Protein AF-A0A081A7L1-F1 (afdb_monomer)

pLDDT: mean 72.32, std 16.18, range [40.97, 91.94]

InterPro domains:
  IPR012337 Ribonuclease H-like superfamily [SSF53098] (19-122)

Foldseek 3Di:
DDDVVVVVCVVVVNQCQPRPQEAEEAPDPVVVVVCVVSVHHYDHHPQQVVQVVLCVVCVVVVVVLVVLVVVLVVLVVPPPDSVVVCVVLVHDRQDDDDPRHVVSSVSSVVVCVSCVVVCVVDDPVVVVVVPPPPDDDDDD

Sequence (140 aa):
MPTPLLTCLITYGIDAVTQLCFYVWDHASVNVAIARKTSVPMIGCASHQMNLVMQALMNDYTDLLEKVQRLMSKLNTIKNRHRHRLREADTLMPTFGIATRWSNTFAMIDLYCRIYKKLDRVDDDLIDYENTTLYHPPPP

Mean predicted aligned error: 13.74 Å

Structure (mmCIF, N/CA/C/O backbone):
data_AF-A0A081A7L1-F1
#
_entry.id   AF-A0A081A7L1-F1
#
loop_
_atom_site.group_PDB
_atom_site.id
_atom_site.type_symbol
_atom_site.label_atom_id
_atom_site.label_alt_id
_atom_site.label_comp_id
_atom_site.label_asym_id
_atom_site.label_entity_id
_atom_site.label_seq_id
_atom_site.pdbx_PDB_ins_code
_atom_site.Cartn_x
_atom_site.Cartn_y
_atom_site.Cartn_z
_atom_site.occupancy
_atom_site.B_iso_or_equiv
_atom_site.auth_seq_id
_atom_site.auth_comp_id
_atom_site.auth_asym_id
_atom_site.auth_atom_id
_atom_site.pdbx_PDB_model_num
ATOM 1 N N . MET A 1 1 ? 4.021 2.426 29.697 1.00 47.69 1 MET A N 1
ATOM 2 C CA . MET A 1 1 ? 3.748 3.720 29.035 1.00 47.69 1 MET A CA 1
ATOM 3 C C . MET A 1 1 ? 2.464 3.589 28.223 1.00 47.69 1 MET A C 1
ATOM 5 O O . MET A 1 1 ? 2.365 2.607 27.488 1.00 47.69 1 MET A O 1
ATOM 9 N N . PRO A 1 2 ? 1.474 4.488 28.366 1.00 58.03 2 PRO A N 1
ATOM 10 C CA . PRO A 1 2 ? 0.316 4.501 27.478 1.00 58.03 2 PRO A CA 1
ATOM 11 C C . PRO A 1 2 ? 0.773 4.804 26.047 1.00 58.03 2 PRO A C 1
ATOM 13 O O . PRO A 1 2 ? 1.642 5.647 25.831 1.00 58.03 2 PRO A O 1
ATOM 16 N N . THR A 1 3 ? 0.223 4.092 25.067 1.00 73.69 3 THR A N 1
ATOM 17 C CA . THR A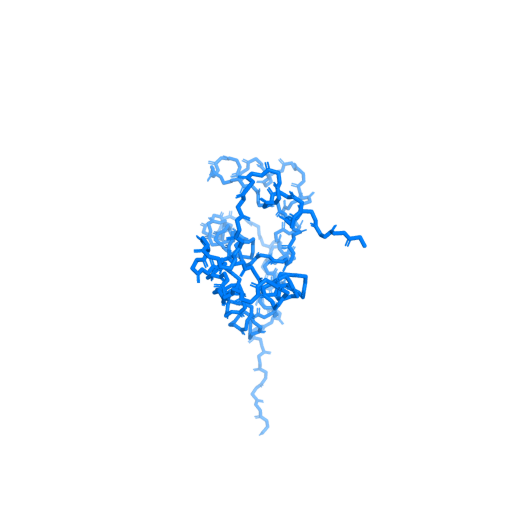 1 3 ? 0.435 4.408 23.649 1.00 73.69 3 THR A CA 1
ATOM 18 C C . THR A 1 3 ? -0.195 5.772 23.331 1.00 73.69 3 THR A C 1
ATOM 20 O O . THR A 1 3 ? -1.277 6.037 23.858 1.00 73.69 3 THR A O 1
ATOM 23 N N . PRO A 1 4 ? 0.400 6.607 22.453 1.00 80.69 4 PRO A N 1
ATOM 24 C CA . PRO A 1 4 ? -0.056 7.982 22.191 1.00 80.69 4 PRO A CA 1
ATOM 25 C C . PRO A 1 4 ? -1.557 8.109 21.906 1.00 80.69 4 PRO A C 1
ATOM 27 O O . PRO A 1 4 ? -2.211 9.034 22.370 1.00 80.69 4 PRO A O 1
ATOM 30 N N . LEU A 1 5 ? -2.126 7.128 21.205 1.00 79.88 5 LEU A N 1
ATOM 31 C CA . LEU A 1 5 ? -3.541 7.113 20.857 1.00 79.88 5 LEU A CA 1
ATOM 32 C C . LEU A 1 5 ? -4.473 6.880 22.057 1.00 79.88 5 LEU A C 1
ATOM 34 O O . LEU A 1 5 ? -5.549 7.465 22.111 1.00 79.88 5 LEU A O 1
ATOM 38 N N . LEU A 1 6 ? -4.065 6.069 23.038 1.00 81.44 6 LEU A N 1
ATOM 39 C CA . LEU A 1 6 ? -4.864 5.863 24.249 1.00 81.44 6 LEU A CA 1
ATOM 40 C C . LEU A 1 6 ? -4.912 7.156 25.071 1.00 81.44 6 LEU A C 1
ATOM 42 O O . LEU A 1 6 ? -5.958 7.507 25.604 1.00 81.44 6 LEU A O 1
ATOM 46 N N . THR A 1 7 ? -3.804 7.904 25.088 1.00 83.81 7 THR A N 1
ATOM 47 C CA . THR A 1 7 ? -3.762 9.254 25.655 1.00 83.81 7 THR A CA 1
ATOM 48 C C . THR A 1 7 ? -4.729 10.182 24.928 1.00 83.81 7 THR A C 1
ATOM 50 O O . THR A 1 7 ? -5.497 10.857 25.597 1.00 83.81 7 THR A O 1
ATOM 53 N N . CYS A 1 8 ? -4.767 10.177 23.590 1.00 85.19 8 CYS A N 1
ATOM 54 C CA . CYS A 1 8 ? -5.727 10.986 22.831 1.00 85.19 8 CYS A CA 1
ATOM 55 C C . CYS A 1 8 ? -7.183 10.643 23.172 1.00 85.19 8 CYS A C 1
ATOM 57 O O . CYS A 1 8 ? -7.967 11.553 23.419 1.00 85.19 8 CYS A O 1
ATOM 59 N N . LEU A 1 9 ? -7.546 9.357 23.225 1.00 86.31 9 LEU A N 1
ATOM 60 C CA . LEU A 1 9 ? -8.904 8.941 23.597 1.00 86.31 9 LEU A CA 1
ATOM 61 C C . LEU A 1 9 ? -9.280 9.474 24.986 1.00 86.31 9 LEU A C 1
ATOM 63 O O . LEU A 1 9 ? -10.338 10.072 25.141 1.00 86.31 9 LEU A O 1
ATOM 67 N N . ILE A 1 10 ? -8.367 9.370 25.955 1.00 85.31 10 ILE A N 1
ATOM 68 C CA . ILE A 1 10 ? -8.551 9.930 27.301 1.00 85.31 10 ILE A CA 1
ATOM 69 C C . ILE A 1 10 ? -8.681 11.461 27.254 1.00 85.31 10 ILE A C 1
ATOM 71 O O . ILE A 1 10 ? -9.577 12.012 27.886 1.00 85.31 10 ILE A O 1
ATOM 75 N N . THR A 1 11 ? -7.827 12.157 26.495 1.00 90.38 11 THR A N 1
ATOM 76 C CA . THR A 1 11 ? -7.854 13.626 26.359 1.00 90.38 11 THR A CA 1
ATOM 77 C C . THR A 1 11 ? -9.187 14.128 25.818 1.00 90.38 11 THR A C 1
ATOM 79 O O . THR A 1 11 ? -9.683 15.151 26.282 1.00 90.38 11 THR A O 1
ATOM 82 N N . TYR A 1 12 ? -9.776 13.412 24.863 1.00 89.38 12 TYR A N 1
ATOM 83 C CA . TYR A 1 12 ? -11.072 13.764 24.285 1.00 89.38 12 TYR A CA 1
ATOM 84 C C . TYR A 1 12 ? -12.265 13.161 25.043 1.00 89.38 12 TYR A C 1
ATOM 86 O O . TYR A 1 12 ? -13.400 13.341 24.610 1.00 89.38 12 TYR A O 1
ATOM 94 N N . GLY A 1 13 ? -12.035 12.462 26.162 1.00 87.69 13 GLY A N 1
ATOM 95 C CA . GLY A 1 13 ? -13.092 11.813 26.942 1.00 87.69 13 GLY A CA 1
ATOM 96 C C . GLY A 1 13 ? -13.820 10.705 26.177 1.00 87.69 13 GLY A C 1
ATOM 97 O O . GLY A 1 13 ? -14.985 10.436 26.460 1.00 87.69 13 GLY A O 1
ATOM 98 N N . ILE A 1 14 ? -13.152 10.099 25.191 1.00 86.50 14 ILE A N 1
ATOM 99 C CA . ILE A 1 14 ? -13.718 9.044 24.357 1.00 86.50 14 ILE A CA 1
ATOM 100 C C . ILE A 1 14 ? -13.516 7.698 25.052 1.00 86.50 14 ILE A C 1
ATOM 102 O O . ILE A 1 14 ? -12.388 7.208 25.156 1.00 86.50 14 ILE A O 1
ATOM 106 N N . ASP A 1 15 ? -14.610 7.075 25.482 1.00 86.12 15 ASP A N 1
ATOM 107 C CA . ASP A 1 15 ? -14.587 5.701 25.972 1.00 86.12 15 ASP A CA 1
ATOM 108 C C . ASP A 1 15 ? -14.605 4.732 24.785 1.00 86.12 15 ASP A C 1
ATOM 110 O O . ASP A 1 15 ? -15.604 4.576 24.083 1.00 86.12 15 ASP A O 1
ATOM 114 N N . ALA A 1 16 ? -13.464 4.087 24.541 1.00 81.38 16 ALA A N 1
ATOM 115 C CA . ALA A 1 16 ? -13.276 3.245 23.364 1.00 81.38 16 ALA A CA 1
ATOM 116 C C . ALA A 1 16 ? -14.300 2.102 23.274 1.00 81.38 16 ALA A C 1
ATOM 118 O O . ALA A 1 16 ? -14.735 1.773 22.177 1.00 81.38 16 ALA A O 1
ATOM 119 N N . VAL A 1 17 ? -14.687 1.514 24.409 1.00 80.69 17 VAL A N 1
ATOM 120 C CA . VAL A 1 17 ? -15.551 0.324 24.461 1.00 80.69 17 VAL A CA 1
ATOM 121 C C . VAL A 1 17 ? -16.997 0.672 24.115 1.00 80.69 17 VAL A C 1
ATOM 123 O O . VAL A 1 17 ? -17.670 -0.091 23.426 1.00 80.69 17 VAL A O 1
ATOM 126 N N . THR A 1 18 ? -17.485 1.813 24.596 1.00 85.88 18 THR A N 1
ATOM 127 C CA . THR A 1 18 ? -18.891 2.211 24.444 1.00 85.88 18 THR A CA 1
ATOM 128 C C . THR A 1 18 ? -19.138 3.110 23.240 1.00 85.88 18 THR A C 1
ATOM 130 O O . THR A 1 18 ? -20.246 3.112 22.707 1.00 85.88 18 THR A O 1
ATOM 133 N N . GLN A 1 19 ? -18.133 3.869 22.795 1.00 89.25 19 GLN A N 1
ATOM 134 C CA . GLN A 1 19 ? -18.311 4.891 21.758 1.00 89.25 19 GLN A CA 1
ATOM 135 C C . GLN A 1 19 ? -17.693 4.521 20.411 1.00 89.25 19 GLN A C 1
ATOM 137 O O . GLN A 1 19 ? -17.999 5.169 19.409 1.00 89.25 19 GLN A O 1
ATOM 142 N N . LEU A 1 20 ? -16.838 3.495 20.353 1.00 90.06 20 LEU A N 1
ATOM 143 C CA . LEU A 1 20 ? -16.170 3.105 19.117 1.00 90.06 20 LEU A CA 1
ATOM 144 C C . LEU A 1 20 ? -16.708 1.782 18.573 1.00 90.06 20 LEU A C 1
ATOM 146 O O . LEU A 1 20 ? -16.649 0.748 19.226 1.00 90.06 20 LEU A O 1
ATOM 150 N N . CYS A 1 21 ? -17.189 1.809 17.329 1.00 91.44 21 CYS A N 1
ATOM 151 C CA . CYS A 1 21 ? -17.670 0.604 16.653 1.00 91.44 21 CYS A CA 1
ATOM 152 C C . CYS A 1 21 ? -16.518 -0.259 16.124 1.00 91.44 21 CYS A C 1
ATOM 154 O O . CYS A 1 21 ? -16.576 -1.478 16.228 1.00 91.44 21 CYS A O 1
ATOM 156 N N . PHE A 1 22 ? -15.495 0.361 15.524 1.00 91.75 22 PHE A N 1
ATOM 157 C CA . PHE A 1 22 ? -14.305 -0.310 14.994 1.00 91.75 22 PHE A CA 1
ATOM 158 C C . PHE A 1 22 ? -13.174 0.692 14.706 1.00 91.75 22 PHE A C 1
ATOM 160 O O . PHE A 1 22 ? -13.417 1.886 14.522 1.00 91.75 22 PHE A O 1
ATOM 167 N N . TYR A 1 23 ? -11.939 0.199 14.599 1.00 90.56 23 TYR A N 1
ATOM 168 C CA . TYR A 1 23 ? -10.791 0.946 14.071 1.00 90.56 23 TYR A CA 1
ATOM 169 C C . TYR A 1 23 ? -10.555 0.645 12.589 1.00 90.56 23 TYR A C 1
ATOM 171 O O . TYR A 1 23 ? -10.742 -0.490 12.159 1.00 90.56 23 TYR A O 1
ATOM 179 N N . VAL A 1 24 ? -10.069 1.622 11.817 1.00 90.81 24 VAL A N 1
ATOM 180 C CA . VAL A 1 24 ? -9.605 1.419 10.43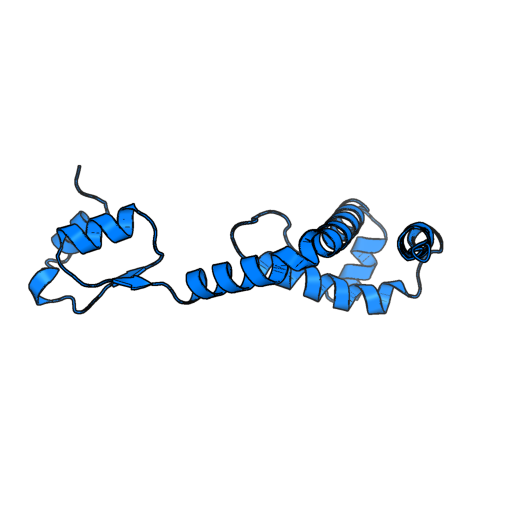1 1.00 90.81 24 VAL A CA 1
ATOM 181 C C . VAL A 1 24 ? -8.127 1.773 10.347 1.00 90.81 24 VAL A C 1
ATOM 183 O O . VAL A 1 24 ? -7.773 2.937 10.171 1.00 90.81 24 VAL A O 1
ATOM 186 N N . TRP A 1 25 ? -7.259 0.772 10.485 1.00 88.62 25 TRP A N 1
ATOM 187 C CA . TRP A 1 25 ? -5.805 0.957 10.567 1.00 88.62 25 TRP A CA 1
ATOM 188 C C . TRP A 1 25 ? -5.046 -0.082 9.748 1.00 88.62 25 TRP A C 1
ATOM 190 O O . TRP A 1 25 ? -5.599 -1.089 9.304 1.00 88.62 25 TRP A O 1
ATOM 200 N N . ASP A 1 26 ? -3.759 0.161 9.514 1.00 85.69 26 ASP A N 1
ATOM 201 C CA . ASP A 1 26 ? -2.878 -0.886 9.007 1.00 85.69 26 ASP A CA 1
ATOM 202 C C . ASP A 1 26 ? -2.709 -2.010 10.048 1.00 85.69 26 ASP A C 1
ATOM 204 O O . ASP A 1 26 ? -2.940 -1.836 11.246 1.00 85.69 26 ASP A O 1
ATOM 208 N N . HIS A 1 27 ? -2.308 -3.196 9.588 1.00 84.88 27 HIS A N 1
ATOM 209 C CA . HIS A 1 27 ? -2.108 -4.373 10.445 1.00 84.88 27 HIS A CA 1
ATOM 210 C C . HIS A 1 27 ? -0.794 -4.310 11.249 1.00 84.88 27 HIS A C 1
ATOM 212 O O . HIS A 1 27 ? -0.181 -5.334 11.553 1.00 84.88 27 HIS A O 1
ATOM 218 N N . ALA A 1 28 ? -0.339 -3.108 11.6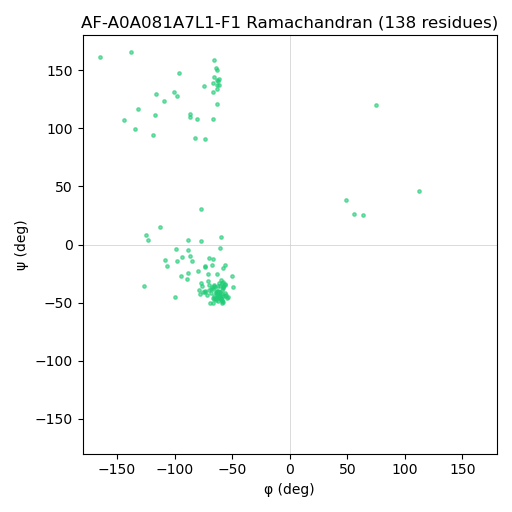06 1.00 84.88 28 ALA A N 1
ATOM 219 C CA . ALA A 1 28 ? 0.829 -2.931 12.451 1.00 84.88 28 ALA A CA 1
ATOM 220 C C . ALA A 1 28 ? 0.584 -3.550 13.837 1.00 84.88 28 ALA A C 1
ATOM 222 O O . ALA A 1 28 ? -0.494 -3.417 14.422 1.00 84.88 28 ALA A O 1
ATOM 223 N N . SER A 1 29 ? 1.606 -4.194 14.403 1.00 88.12 29 SER A N 1
ATOM 224 C CA . SER A 1 29 ? 1.510 -4.896 15.692 1.00 88.12 29 SER A CA 1
ATOM 225 C C . SER A 1 29 ? 1.024 -3.995 16.834 1.00 88.12 29 SER A C 1
ATOM 227 O O . SER A 1 29 ? 0.276 -4.446 17.700 1.00 88.12 29 SER A O 1
ATOM 229 N N . VAL A 1 30 ? 1.392 -2.710 16.810 1.00 88.81 30 VAL A N 1
ATOM 230 C CA . VAL A 1 30 ? 0.946 -1.701 17.783 1.00 88.81 30 VAL A CA 1
ATOM 231 C C . VAL A 1 30 ? -0.560 -1.449 17.675 1.00 88.81 30 VAL A C 1
ATOM 233 O O . VAL A 1 30 ? -1.245 -1.427 18.694 1.00 88.81 30 VAL A O 1
ATOM 236 N N . ASN A 1 31 ? -1.086 -1.328 16.457 1.00 89.94 31 ASN A N 1
ATOM 237 C CA . ASN A 1 31 ? -2.504 -1.073 16.198 1.00 89.94 31 ASN A CA 1
ATOM 238 C C . ASN A 1 31 ? -3.362 -2.281 16.581 1.00 89.94 31 ASN A C 1
ATOM 240 O O . ASN A 1 31 ? -4.371 -2.137 17.272 1.00 89.94 31 ASN A O 1
ATOM 244 N N . VAL A 1 32 ? -2.884 -3.486 16.259 1.00 89.50 32 VAL A N 1
ATOM 245 C CA . VAL A 1 32 ? -3.491 -4.744 16.712 1.00 89.50 32 VAL A CA 1
ATOM 246 C C . VAL A 1 32 ? -3.484 -4.842 18.241 1.00 89.50 32 VAL A C 1
ATOM 248 O O . VAL A 1 32 ? -4.486 -5.227 18.843 1.00 89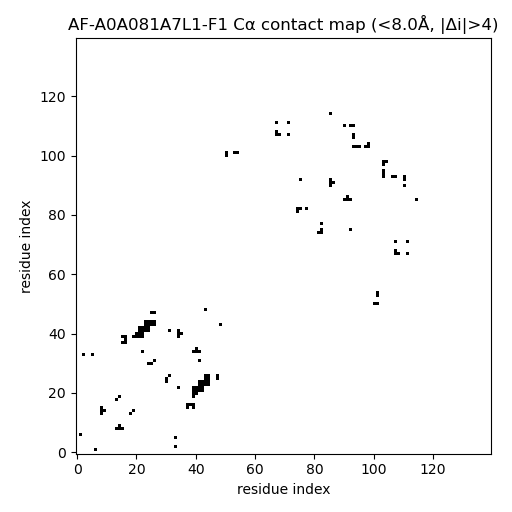.50 32 VAL A O 1
ATOM 251 N N . ALA A 1 33 ? -2.377 -4.481 18.895 1.00 91.31 33 ALA A N 1
ATOM 252 C CA . ALA A 1 33 ? -2.283 -4.506 20.353 1.00 91.31 33 ALA A CA 1
ATOM 253 C C . ALA A 1 33 ? -3.230 -3.496 21.018 1.00 91.31 33 ALA A C 1
ATOM 255 O O . ALA A 1 33 ? -3.794 -3.804 22.067 1.00 91.31 33 ALA A O 1
ATOM 256 N N . ILE A 1 34 ? -3.427 -2.316 20.423 1.00 89.62 34 ILE A N 1
ATOM 257 C CA . ILE A 1 34 ? -4.386 -1.317 20.913 1.00 89.62 34 ILE A CA 1
ATOM 258 C C . ILE A 1 34 ? -5.816 -1.836 20.768 1.00 89.62 34 ILE A C 1
ATOM 260 O O . ILE A 1 34 ? -6.532 -1.848 21.763 1.00 89.62 34 ILE A O 1
ATOM 264 N N . ALA A 1 35 ? -6.199 -2.337 19.590 1.00 90.81 35 ALA A N 1
ATOM 265 C CA . ALA A 1 35 ? -7.528 -2.905 19.351 1.00 90.81 35 ALA A CA 1
ATOM 266 C C . ALA A 1 35 ? -7.860 -4.042 20.333 1.00 90.81 35 ALA A C 1
ATOM 268 O O . ALA A 1 35 ? -8.941 -4.084 20.915 1.00 90.81 35 ALA A O 1
ATOM 269 N N . ARG A 1 36 ? -6.883 -4.920 20.604 1.00 90.75 36 ARG A N 1
ATOM 270 C CA . ARG A 1 36 ? -7.015 -5.976 21.621 1.00 90.75 36 ARG A CA 1
ATOM 271 C C . ARG A 1 36 ? -7.176 -5.419 23.035 1.00 90.75 36 ARG A C 1
ATOM 273 O O . ARG A 1 36 ? -7.966 -5.956 23.799 1.00 90.75 36 ARG A O 1
ATOM 280 N N . LYS A 1 37 ? -6.438 -4.365 23.397 1.00 90.19 37 LYS A N 1
ATOM 281 C CA . LYS A 1 37 ? -6.529 -3.737 24.727 1.00 90.19 37 LYS A CA 1
ATOM 282 C C . LYS A 1 37 ? -7.856 -3.022 24.951 1.00 90.19 37 LYS A C 1
ATOM 284 O O . LYS A 1 37 ? -8.367 -3.060 26.063 1.00 90.19 37 LYS A O 1
ATOM 289 N N . THR A 1 38 ? -8.394 -2.366 23.927 1.00 89.62 38 THR A N 1
ATOM 290 C CA . THR A 1 38 ? -9.675 -1.656 24.018 1.00 89.62 38 THR A CA 1
ATOM 291 C C . THR A 1 38 ? -10.872 -2.550 23.706 1.00 89.62 38 THR A C 1
ATOM 293 O O . THR A 1 38 ? -11.998 -2.106 23.863 1.00 89.62 38 THR A O 1
ATOM 296 N N . SER A 1 39 ? -10.654 -3.809 23.308 1.00 91.31 39 SER A N 1
ATOM 297 C CA . SER A 1 39 ? -11.709 -4.751 22.894 1.00 91.31 39 SER A CA 1
ATOM 298 C C . SER A 1 39 ? -12.597 -4.231 21.754 1.00 91.31 39 SER A C 1
ATOM 300 O O . SER A 1 39 ? -13.737 -4.662 21.605 1.00 91.31 39 SER A O 1
ATOM 302 N N . VAL A 1 40 ? -12.069 -3.328 20.927 1.00 91.94 40 VAL A N 1
ATOM 303 C CA . VAL A 1 40 ? -12.766 -2.769 19.764 1.00 91.94 40 VAL A CA 1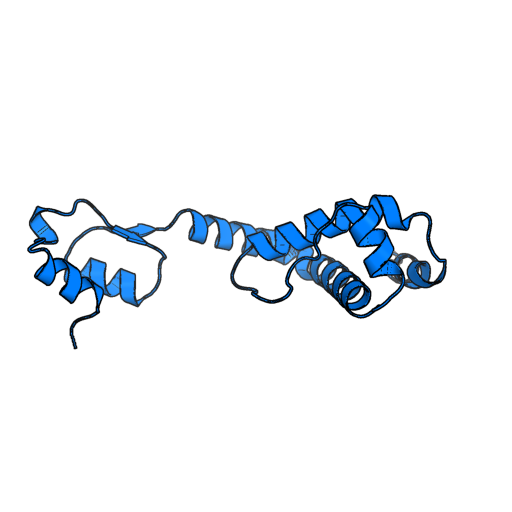
ATOM 304 C C . VAL A 1 40 ? -12.265 -3.483 18.505 1.00 91.94 40 VAL A C 1
ATOM 306 O O . VAL A 1 40 ? -11.048 -3.603 18.319 1.00 91.94 40 VAL A O 1
ATOM 309 N N . PRO A 1 41 ? -13.155 -3.960 17.617 1.00 91.94 41 PRO A N 1
ATOM 310 C CA . PRO A 1 41 ? -12.740 -4.658 16.407 1.00 91.94 41 PRO A CA 1
ATOM 311 C C . PRO A 1 41 ? -11.931 -3.746 15.474 1.00 91.94 41 PRO A C 1
ATOM 313 O O . PRO A 1 41 ? -12.118 -2.531 15.426 1.00 91.94 41 PRO A O 1
ATOM 316 N N . MET A 1 42 ? -11.019 -4.342 14.706 1.00 91.75 42 MET A N 1
ATOM 317 C CA . MET A 1 42 ? -10.175 -3.631 13.745 1.00 91.75 42 MET A CA 1
ATOM 318 C C . MET A 1 42 ? -10.477 -4.109 12.328 1.00 91.75 42 MET A C 1
ATOM 320 O O . MET A 1 42 ? -10.446 -5.305 12.045 1.00 91.75 42 MET A O 1
ATOM 324 N N . ILE A 1 43 ? -10.707 -3.160 11.430 1.00 89.81 43 ILE A N 1
ATOM 325 C CA . ILE A 1 43 ? -10.770 -3.367 9.989 1.00 89.81 43 ILE A CA 1
ATOM 326 C C . ILE A 1 43 ? -9.411 -2.983 9.409 1.00 89.81 43 ILE A C 1
ATOM 328 O O . ILE A 1 43 ? -8.882 -1.898 9.663 1.00 89.81 43 ILE A O 1
ATOM 332 N N . GLY A 1 44 ? -8.833 -3.893 8.628 1.00 85.06 44 GLY A N 1
ATOM 333 C CA . GLY A 1 44 ? -7.572 -3.640 7.944 1.00 85.06 44 GLY A CA 1
ATOM 334 C C . GLY A 1 44 ? -7.688 -2.507 6.931 1.00 85.06 44 GLY A C 1
ATOM 335 O O . GLY A 1 44 ? -8.676 -2.389 6.210 1.00 85.06 44 GLY A O 1
ATOM 336 N N . CYS A 1 45 ? -6.648 -1.688 6.840 1.00 85.75 45 CYS A N 1
ATOM 337 C CA . CYS A 1 45 ? -6.585 -0.614 5.869 1.00 85.75 45 CYS A CA 1
ATOM 338 C C . CYS A 1 45 ? -6.597 -1.179 4.441 1.00 85.75 45 CYS A C 1
ATOM 340 O O . CYS A 1 45 ? -5.671 -1.892 4.043 1.00 85.75 45 CYS A O 1
ATOM 342 N N . ALA A 1 46 ? -7.597 -0.788 3.647 1.00 83.56 46 ALA A N 1
ATOM 343 C CA . ALA A 1 46 ? -7.719 -1.191 2.247 1.00 83.56 46 ALA A CA 1
ATOM 344 C C . ALA A 1 46 ? -6.472 -0.827 1.420 1.00 83.56 46 ALA A C 1
ATOM 346 O O . ALA A 1 46 ? -6.050 -1.592 0.558 1.00 83.56 46 ALA A O 1
ATOM 347 N N . SER A 1 47 ? -5.819 0.305 1.722 1.00 81.19 47 SER A N 1
ATOM 348 C CA . SER A 1 47 ? -4.579 0.697 1.034 1.00 81.19 47 SER A CA 1
ATOM 349 C C . SER A 1 47 ? -3.412 -0.253 1.325 1.00 81.19 47 SER A C 1
ATOM 351 O O . SER A 1 47 ? -2.610 -0.528 0.435 1.00 81.19 47 SER A O 1
ATOM 353 N N . HIS A 1 48 ? -3.340 -0.801 2.542 1.00 80.94 48 HIS A N 1
ATOM 354 C CA . HIS A 1 48 ? -2.334 -1.788 2.920 1.00 80.94 48 HIS A CA 1
ATOM 355 C C . HIS A 1 48 ? -2.611 -3.140 2.256 1.00 80.94 48 HIS A C 1
ATOM 357 O O . HIS A 1 48 ? -1.696 -3.743 1.704 1.00 80.94 48 HIS A O 1
ATOM 363 N N . GLN A 1 49 ? -3.872 -3.580 2.237 1.00 82.62 49 GLN A N 1
ATOM 364 C CA . GLN A 1 49 ? -4.274 -4.794 1.518 1.00 82.62 49 GLN A CA 1
ATOM 365 C C . GLN A 1 49 ? -3.957 -4.690 0.023 1.00 82.62 49 GLN A C 1
ATOM 367 O O . GLN A 1 49 ? -3.342 -5.593 -0.534 1.00 82.62 49 GLN A O 1
ATOM 372 N N . MET A 1 50 ? -4.289 -3.559 -0.605 1.00 83.44 50 MET A N 1
ATOM 373 C CA . MET A 1 50 ? -3.936 -3.294 -2.000 1.00 83.44 50 MET A CA 1
ATOM 374 C C . MET A 1 50 ? -2.419 -3.336 -2.213 1.00 83.44 50 MET A C 1
ATOM 376 O O . MET A 1 50 ? -1.950 -3.935 -3.171 1.00 83.44 50 MET A O 1
ATOM 380 N N . ASN A 1 51 ? -1.636 -2.748 -1.303 1.00 82.81 51 ASN A N 1
ATOM 381 C CA . ASN A 1 51 ? -0.177 -2.791 -1.372 1.00 82.81 51 ASN A CA 1
ATOM 382 C C . ASN A 1 51 ? 0.366 -4.227 -1.314 1.00 82.81 51 ASN A C 1
ATOM 384 O O . ASN A 1 51 ? 1.276 -4.544 -2.069 1.00 82.81 51 ASN A O 1
ATOM 388 N N . LEU A 1 52 ? -0.201 -5.093 -0.469 1.00 84.19 52 LEU A N 1
ATOM 389 C CA . LEU A 1 52 ? 0.182 -6.507 -0.391 1.00 84.19 52 LEU A CA 1
ATOM 390 C C . LEU A 1 52 ? -0.174 -7.270 -1.671 1.00 84.19 52 LEU A C 1
ATOM 392 O O . LEU A 1 52 ? 0.668 -7.991 -2.198 1.00 84.19 52 LEU A O 1
ATOM 396 N N . VAL A 1 53 ? -1.388 -7.078 -2.198 1.00 87.56 53 VAL A N 1
ATOM 397 C CA . VAL A 1 53 ? -1.824 -7.704 -3.460 1.00 87.56 53 VAL A CA 1
ATOM 398 C C . VAL A 1 53 ? -0.925 -7.266 -4.613 1.00 87.56 53 VAL A C 1
ATOM 400 O O . VAL A 1 53 ? -0.453 -8.101 -5.378 1.00 87.56 53 VAL A O 1
ATOM 403 N N . MET A 1 54 ? -0.638 -5.968 -4.709 1.00 85.06 54 MET A N 1
ATOM 404 C CA . MET A 1 54 ? 0.228 -5.431 -5.755 1.00 85.06 54 MET A CA 1
ATOM 405 C C . MET A 1 54 ? 1.670 -5.912 -5.606 1.00 85.06 54 MET A C 1
ATOM 407 O O . MET A 1 54 ? 2.299 -6.212 -6.612 1.00 85.06 54 MET A O 1
ATOM 411 N N . GLN A 1 55 ? 2.203 -6.027 -4.387 1.00 84.06 55 GLN A N 1
ATOM 412 C CA . GLN A 1 55 ? 3.529 -6.617 -4.171 1.00 84.06 55 GLN A CA 1
ATOM 413 C C . GLN A 1 55 ? 3.580 -8.081 -4.611 1.00 84.06 55 GLN A C 1
ATOM 415 O O . GLN A 1 55 ? 4.520 -8.462 -5.301 1.00 84.06 55 GLN A O 1
ATOM 420 N N . ALA A 1 56 ? 2.564 -8.876 -4.264 1.00 87.69 56 ALA A N 1
ATOM 421 C CA . ALA A 1 56 ? 2.477 -10.269 -4.690 1.00 87.69 56 ALA A CA 1
ATOM 422 C C . ALA A 1 56 ? 2.405 -10.388 -6.221 1.00 87.69 56 ALA A C 1
ATOM 424 O O . ALA A 1 56 ? 3.142 -11.176 -6.799 1.00 87.69 56 ALA A O 1
ATOM 425 N N . LEU A 1 57 ? 1.587 -9.556 -6.875 1.00 86.94 57 LEU A N 1
ATOM 426 C CA . LEU A 1 57 ? 1.477 -9.514 -8.336 1.00 86.94 57 LEU A CA 1
ATOM 427 C C . LEU A 1 57 ? 2.783 -9.068 -9.011 1.00 86.94 57 LEU A C 1
ATOM 429 O O . LEU A 1 57 ? 3.171 -9.606 -10.039 1.00 86.94 57 LEU A O 1
ATOM 433 N N . MET A 1 58 ? 3.460 -8.064 -8.450 1.00 83.19 58 MET A N 1
ATOM 434 C CA . MET A 1 58 ? 4.705 -7.521 -9.002 1.00 83.19 58 MET A CA 1
ATOM 435 C C . MET A 1 58 ? 5.908 -8.444 -8.807 1.00 83.19 58 MET A C 1
ATOM 437 O O . MET A 1 58 ? 6.896 -8.278 -9.519 1.00 83.19 58 MET A O 1
ATOM 441 N N . ASN A 1 59 ? 5.836 -9.400 -7.879 1.00 85.38 59 ASN A N 1
ATOM 442 C CA . ASN A 1 59 ? 6.927 -10.329 -7.597 1.00 85.38 59 ASN A CA 1
ATOM 443 C C . ASN A 1 59 ? 7.334 -11.133 -8.845 1.00 85.38 59 ASN A C 1
ATOM 445 O O . ASN A 1 59 ? 8.525 -11.304 -9.105 1.00 85.38 59 ASN A O 1
ATOM 449 N N . ASP A 1 60 ? 6.358 -11.512 -9.673 1.00 87.56 60 ASP A N 1
ATOM 450 C CA . ASP A 1 60 ? 6.580 -12.226 -10.940 1.00 87.56 60 ASP A CA 1
ATOM 451 C C . ASP A 1 60 ? 7.304 -11.366 -11.993 1.00 87.56 60 ASP A C 1
ATOM 453 O O . ASP A 1 60 ? 7.866 -11.881 -12.957 1.00 87.56 60 ASP A O 1
ATOM 457 N N . TYR A 1 61 ? 7.321 -10.043 -11.806 1.00 85.75 61 TYR A N 1
ATOM 458 C CA . TYR A 1 61 ? 7.923 -9.071 -12.719 1.00 85.75 61 TYR A CA 1
ATOM 459 C C . TYR A 1 61 ? 9.153 -8.382 -12.123 1.00 85.75 61 TYR A C 1
ATOM 461 O O . TYR A 1 61 ? 9.586 -7.356 -12.653 1.00 85.75 61 TYR A O 1
ATOM 469 N N . THR A 1 62 ? 9.723 -8.915 -11.038 1.00 84.12 62 THR A N 1
ATOM 470 C CA . THR A 1 62 ? 10.849 -8.290 -10.321 1.00 84.12 62 THR A CA 1
ATOM 471 C C . THR A 1 62 ? 12.011 -7.967 -11.259 1.00 84.12 62 THR A C 1
ATOM 473 O O . THR A 1 62 ? 12.489 -6.833 -11.261 1.00 84.12 62 THR A O 1
ATOM 476 N N . ASP A 1 63 ? 12.383 -8.899 -12.141 1.00 83.06 63 ASP A N 1
ATOM 477 C CA . ASP A 1 63 ? 13.460 -8.686 -13.113 1.00 83.06 63 ASP A CA 1
ATOM 478 C C . ASP A 1 63 ? 13.169 -7.492 -14.026 1.00 83.06 63 ASP A C 1
ATOM 480 O O . ASP A 1 63 ? 14.011 -6.611 -14.193 1.00 83.06 63 ASP A O 1
ATOM 484 N N . LEU A 1 64 ? 11.957 -7.423 -14.591 1.00 84.50 64 LEU A N 1
ATOM 485 C CA . LEU A 1 64 ? 11.528 -6.329 -15.465 1.00 84.50 64 LEU A CA 1
ATOM 486 C C . LEU A 1 64 ? 11.501 -4.990 -14.717 1.00 84.50 64 LEU A C 1
ATOM 488 O O . LEU A 1 64 ? 11.952 -3.972 -15.250 1.00 84.50 64 LEU A O 1
ATOM 492 N N . LEU A 1 65 ? 11.012 -4.993 -13.477 1.00 84.38 65 LEU A N 1
ATOM 493 C CA . LEU A 1 65 ? 10.989 -3.815 -12.616 1.00 84.38 65 LEU A CA 1
ATOM 494 C C . LEU A 1 65 ? 12.400 -3.309 -12.320 1.00 84.38 65 LEU A C 1
ATOM 496 O O . LEU A 1 65 ? 12.626 -2.100 -12.386 1.00 84.38 65 LEU A O 1
ATOM 500 N N . GLU A 1 66 ? 13.366 -4.201 -12.094 1.00 84.00 66 GLU A N 1
ATOM 501 C CA . GLU A 1 66 ? 14.773 -3.821 -11.962 1.00 84.00 66 GLU A CA 1
ATOM 502 C C . GLU A 1 66 ? 15.322 -3.192 -13.246 1.00 84.00 66 GLU A C 1
ATOM 504 O O . GLU A 1 66 ? 16.046 -2.192 -13.175 1.00 84.00 66 GLU A O 1
ATOM 509 N N . LYS A 1 67 ? 14.964 -3.720 -14.428 1.00 83.00 67 LYS A N 1
ATOM 510 C CA . LYS A 1 67 ? 15.374 -3.133 -15.719 1.00 83.00 67 LYS A CA 1
ATOM 511 C C . LYS A 1 67 ? 14.885 -1.689 -15.837 1.00 83.00 67 LYS A C 1
ATOM 513 O O . LYS A 1 67 ? 15.675 -0.783 -16.120 1.00 83.00 67 LYS A O 1
ATOM 518 N N . VAL A 1 68 ? 13.596 -1.473 -15.570 1.00 81.62 68 VAL A N 1
ATOM 519 C CA . VAL A 1 68 ? 12.973 -0.143 -15.599 1.00 81.62 68 VAL A CA 1
ATOM 520 C C . VAL A 1 68 ? 13.625 0.766 -14.557 1.00 81.62 68 VAL A C 1
ATOM 522 O O . VAL A 1 68 ? 14.014 1.888 -14.876 1.00 81.62 68 VAL A O 1
ATOM 525 N N . GLN A 1 69 ? 13.844 0.282 -13.335 1.00 80.19 69 GLN A N 1
ATOM 526 C CA . GLN A 1 69 ? 14.478 1.059 -12.272 1.00 80.19 69 GLN A CA 1
ATOM 527 C C . GLN A 1 69 ? 15.911 1.480 -12.627 1.00 80.19 69 GLN A C 1
ATOM 529 O O . GLN A 1 69 ? 16.295 2.630 -12.383 1.00 80.19 69 GLN A O 1
ATOM 534 N N . ARG A 1 70 ? 16.699 0.591 -13.243 1.00 79.69 70 ARG A N 1
ATOM 535 C CA . ARG A 1 70 ? 18.055 0.898 -13.727 1.00 79.69 70 ARG A CA 1
ATOM 536 C C . ARG A 1 70 ? 18.025 1.955 -14.824 1.00 79.69 70 ARG A C 1
ATOM 538 O O . ARG A 1 70 ? 18.780 2.924 -14.744 1.00 79.69 70 ARG A O 1
ATOM 545 N N . LEU A 1 71 ? 17.144 1.800 -15.813 1.00 76.75 71 LEU A N 1
ATOM 546 C CA . LEU A 1 71 ? 16.970 2.773 -16.893 1.00 76.75 71 LEU A CA 1
ATOM 547 C C . LEU A 1 71 ? 16.611 4.148 -16.332 1.00 76.75 71 LEU A C 1
ATOM 549 O O . LEU A 1 71 ? 17.261 5.146 -16.642 1.00 76.75 71 LEU A O 1
ATOM 553 N N . MET A 1 72 ? 15.623 4.198 -15.448 1.00 75.12 72 MET A N 1
ATOM 554 C CA . MET A 1 72 ? 15.189 5.451 -14.857 1.00 75.12 72 MET A CA 1
ATOM 555 C C . MET A 1 72 ? 16.267 6.090 -13.968 1.00 75.12 72 MET A C 1
ATOM 557 O O . MET A 1 72 ? 16.427 7.311 -13.981 1.00 75.12 72 MET A O 1
ATOM 561 N N . SER A 1 73 ? 17.060 5.289 -13.249 1.00 73.75 73 SER A N 1
ATOM 562 C CA . SER A 1 73 ? 18.210 5.780 -12.473 1.00 73.75 73 SER A CA 1
ATOM 563 C C . SER A 1 73 ? 19.284 6.397 -13.374 1.00 73.75 73 SER A C 1
ATOM 565 O O . SER A 1 73 ? 19.824 7.462 -13.056 1.00 73.75 73 SER A O 1
ATOM 567 N N . LYS A 1 74 ? 19.555 5.785 -14.535 1.00 72.38 74 LYS A N 1
ATOM 568 C CA . LYS A 1 74 ? 20.450 6.357 -15.554 1.00 72.38 74 LYS A CA 1
ATOM 569 C C . LYS A 1 74 ? 19.899 7.682 -16.083 1.00 72.38 74 LYS A C 1
ATOM 571 O O . LYS A 1 74 ? 20.619 8.680 -16.069 1.00 72.38 74 LYS A O 1
ATOM 576 N N . LEU A 1 75 ? 18.616 7.731 -16.450 1.00 68.75 75 LEU A N 1
ATOM 577 C CA . LEU A 1 75 ? 17.950 8.960 -16.904 1.00 68.75 75 LEU A CA 1
ATOM 578 C C . LEU A 1 75 ? 18.007 10.079 -15.851 1.00 68.75 75 LEU A C 1
ATOM 580 O O . LEU A 1 75 ? 18.196 11.242 -16.204 1.00 68.75 75 LEU A O 1
ATOM 584 N N . ASN A 1 76 ? 17.917 9.735 -14.564 1.00 66.44 76 ASN A N 1
ATOM 585 C CA . ASN A 1 76 ? 18.047 10.686 -13.457 1.00 66.44 76 ASN A CA 1
ATOM 586 C C . ASN A 1 76 ? 19.476 11.216 -13.262 1.00 66.44 76 ASN A C 1
ATOM 588 O O . ASN A 1 76 ? 19.670 12.326 -12.768 1.00 66.44 76 ASN A O 1
ATOM 592 N N . THR A 1 77 ? 20.481 10.451 -13.687 1.00 64.38 77 THR A N 1
ATOM 593 C CA . THR A 1 77 ? 21.899 10.812 -13.543 1.00 64.38 77 THR A CA 1
ATOM 594 C C . THR A 1 77 ? 22.414 11.647 -14.722 1.00 64.38 77 THR A C 1
ATOM 596 O O . THR A 1 77 ? 23.342 12.443 -14.558 1.00 64.38 77 THR A O 1
ATOM 599 N N . ILE A 1 78 ? 21.797 11.542 -15.905 1.00 65.12 78 ILE A N 1
ATOM 600 C CA . ILE A 1 78 ? 22.161 12.335 -17.091 1.00 65.12 78 ILE A CA 1
ATOM 601 C C . ILE A 1 78 ? 21.680 13.785 -16.900 1.00 65.12 78 ILE A C 1
ATOM 603 O O . ILE A 1 78 ? 20.555 14.162 -17.233 1.00 65.12 78 ILE A O 1
ATOM 607 N N . LYS A 1 79 ? 22.560 14.621 -16.338 1.00 53.91 79 LYS A N 1
ATOM 608 C CA . LYS A 1 79 ? 22.208 15.940 -15.786 1.00 53.91 79 LYS A CA 1
ATOM 609 C C . LYS A 1 79 ? 21.654 16.971 -16.783 1.00 53.91 79 LYS A C 1
ATOM 611 O O . LYS A 1 79 ? 20.899 17.832 -16.338 1.00 53.91 79 LYS A O 1
ATOM 616 N N . ASN A 1 80 ? 21.955 16.907 -18.089 1.00 54.78 80 ASN A N 1
ATOM 617 C CA . ASN A 1 80 ? 21.814 18.110 -18.935 1.00 54.78 80 ASN A CA 1
ATOM 618 C C . ASN A 1 80 ? 20.961 17.988 -20.218 1.00 54.78 80 ASN A C 1
ATOM 620 O O . ASN A 1 80 ? 20.263 18.943 -20.540 1.00 54.78 80 ASN A O 1
ATOM 624 N N . ARG A 1 81 ? 20.940 16.861 -20.950 1.00 53.09 81 ARG A N 1
ATOM 625 C CA . ARG A 1 81 ? 20.216 16.781 -22.247 1.00 53.09 81 ARG A CA 1
ATOM 626 C C . ARG A 1 81 ? 18.840 16.119 -22.142 1.00 53.09 81 ARG A C 1
ATOM 628 O O . ARG A 1 81 ? 17.856 16.624 -22.673 1.00 53.09 81 ARG A O 1
ATOM 635 N N . HIS A 1 82 ? 18.752 14.995 -21.437 1.00 56.56 82 HIS A N 1
ATOM 636 C CA . HIS A 1 82 ? 17.496 14.252 -21.303 1.00 56.56 82 HIS A CA 1
ATOM 637 C C . HIS A 1 82 ? 16.545 14.921 -20.315 1.00 56.56 82 HIS A C 1
ATOM 639 O O . HIS A 1 82 ? 15.356 15.010 -20.584 1.00 56.56 82 HIS A O 1
ATOM 645 N N . ARG A 1 83 ? 17.064 15.522 -19.238 1.00 57.72 83 ARG A N 1
ATOM 646 C CA . ARG A 1 83 ? 16.258 16.305 -18.290 1.00 57.72 83 ARG A CA 1
ATOM 647 C C . ARG A 1 83 ? 15.532 17.492 -18.945 1.00 57.72 83 ARG A C 1
ATOM 649 O O . ARG A 1 83 ? 14.434 17.822 -18.516 1.00 57.72 83 ARG A O 1
ATOM 656 N N . HIS A 1 84 ? 16.118 18.114 -19.973 1.00 56.84 84 HIS A N 1
ATOM 657 C CA . HIS A 1 84 ? 15.462 19.164 -20.764 1.00 56.84 84 HIS A CA 1
ATOM 658 C C . HIS A 1 84 ? 14.316 18.591 -21.607 1.00 56.84 84 HIS A C 1
ATOM 660 O O . HIS A 1 84 ? 13.185 19.045 -21.493 1.00 56.84 84 HIS A O 1
ATOM 666 N N . ARG A 1 85 ? 14.579 17.511 -22.354 1.00 58.75 85 ARG A N 1
ATOM 667 C CA . ARG A 1 85 ? 13.567 16.807 -23.162 1.00 58.75 85 ARG A CA 1
ATOM 668 C C . ARG A 1 85 ? 12.420 16.220 -22.332 1.00 58.75 85 ARG A C 1
ATOM 670 O O . ARG A 1 85 ? 11.278 16.201 -22.773 1.00 58.75 85 ARG A O 1
ATOM 677 N N . LEU A 1 86 ? 12.704 15.781 -21.107 1.00 58.84 86 LEU A N 1
ATOM 678 C CA . LEU A 1 86 ? 11.700 15.297 -20.154 1.00 58.84 86 LEU A CA 1
ATOM 679 C C . LEU A 1 86 ? 10.824 16.431 -19.596 1.00 58.84 86 LEU A C 1
ATOM 681 O O . LEU A 1 86 ? 9.642 16.221 -19.332 1.00 58.84 86 LEU A O 1
ATOM 685 N N . ARG A 1 87 ? 11.374 17.647 -19.473 1.00 62.19 87 ARG A N 1
ATOM 686 C CA . ARG A 1 87 ? 10.609 18.855 -19.123 1.00 62.19 87 ARG A CA 1
ATOM 687 C C . ARG A 1 87 ? 9.751 19.352 -20.287 1.00 62.19 87 ARG A C 1
ATOM 689 O O . ARG A 1 87 ? 8.602 19.694 -20.057 1.00 62.19 87 ARG A O 1
ATOM 696 N N . GLU A 1 88 ? 10.264 19.328 -21.519 1.0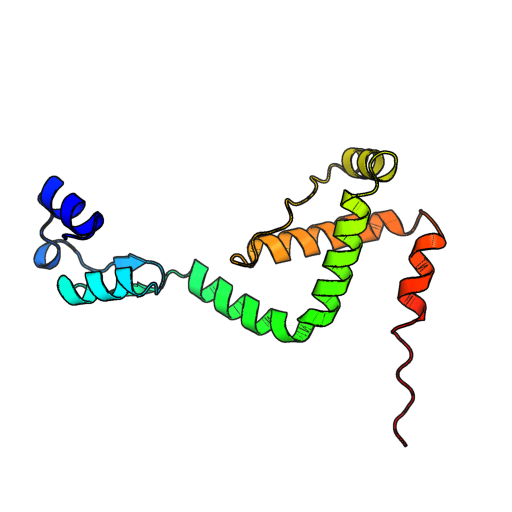0 57.25 88 GLU A N 1
ATOM 697 C CA . GLU A 1 88 ? 9.475 19.601 -22.740 1.00 57.25 88 GLU A CA 1
ATOM 698 C C . GLU A 1 88 ? 8.313 18.610 -22.900 1.00 57.25 88 GLU A C 1
ATOM 700 O O . GLU A 1 88 ? 7.253 18.937 -23.424 1.00 57.25 88 GLU A O 1
ATOM 705 N N . ALA A 1 89 ? 8.509 17.386 -22.414 1.00 56.12 89 ALA A N 1
ATOM 706 C CA . ALA A 1 89 ? 7.523 16.321 -22.390 1.00 56.12 89 ALA A CA 1
ATOM 707 C C . ALA A 1 89 ? 6.450 16.460 -21.287 1.00 56.12 89 ALA A C 1
ATOM 709 O O . ALA A 1 89 ? 5.632 15.543 -21.173 1.00 56.12 89 ALA A O 1
ATOM 710 N N . ASP A 1 90 ? 6.471 17.539 -20.497 1.00 56.66 90 ASP A N 1
ATOM 711 C CA . ASP A 1 90 ? 5.614 17.809 -19.329 1.00 56.66 90 ASP A CA 1
ATOM 712 C C . ASP A 1 90 ? 5.539 16.635 -18.342 1.00 56.66 90 ASP A C 1
ATOM 714 O O . ASP A 1 90 ? 4.485 16.260 -17.828 1.00 56.66 90 ASP A O 1
ATOM 718 N N . THR A 1 91 ? 6.672 15.956 -18.137 1.00 56.47 91 THR A N 1
ATOM 719 C CA . THR A 1 91 ? 6.717 14.775 -17.278 1.00 56.47 91 THR A CA 1
ATOM 720 C C . THR A 1 91 ? 7.630 15.013 -16.081 1.00 56.47 91 THR A C 1
ATOM 722 O O . THR A 1 91 ? 8.848 15.144 -16.211 1.00 56.47 91 THR A O 1
ATOM 725 N N . LEU A 1 92 ? 7.030 15.099 -14.889 1.00 56.34 92 LEU A N 1
ATOM 726 C CA . LEU A 1 92 ? 7.770 15.170 -13.632 1.00 56.34 92 LEU A CA 1
ATOM 727 C C . LEU A 1 92 ? 8.572 13.880 -13.438 1.00 56.34 92 LEU A C 1
ATOM 729 O O . LEU A 1 92 ? 8.064 12.773 -13.606 1.00 56.34 92 LEU A O 1
ATOM 733 N N . MET A 1 93 ? 9.839 14.037 -13.066 1.00 54.62 93 MET A N 1
ATOM 734 C CA . MET A 1 93 ? 10.695 12.918 -12.687 1.00 54.62 93 MET A CA 1
ATOM 735 C C . MET A 1 93 ? 10.163 12.305 -11.382 1.00 54.62 93 MET A C 1
ATOM 737 O O . MET A 1 93 ? 9.936 13.064 -10.436 1.00 54.62 93 MET A O 1
ATOM 741 N N . PRO A 1 94 ? 9.987 10.979 -11.267 1.00 51.59 94 PRO A N 1
ATOM 742 C CA . PRO A 1 94 ? 9.479 10.361 -10.067 1.00 51.59 94 PRO A CA 1
ATOM 743 C C . PRO A 1 94 ? 10.612 10.385 -9.053 1.00 51.59 94 PRO A C 1
ATOM 745 O O . PRO A 1 94 ? 11.772 10.082 -9.352 1.00 51.59 94 PRO A O 1
ATOM 748 N N . THR A 1 95 ? 10.277 10.741 -7.829 1.00 53.44 95 THR A N 1
ATOM 749 C CA . THR A 1 95 ? 11.165 10.572 -6.691 1.00 53.44 95 THR A CA 1
ATOM 750 C C . THR A 1 95 ? 11.361 9.075 -6.449 1.00 53.44 95 THR A C 1
ATOM 752 O O . THR A 1 95 ? 10.456 8.365 -6.009 1.00 53.44 95 THR A O 1
ATOM 755 N N . PHE A 1 96 ? 12.555 8.575 -6.770 1.00 53.59 96 PHE A N 1
ATOM 756 C CA . PHE A 1 96 ? 12.963 7.210 -6.452 1.00 53.59 96 PHE A CA 1
ATOM 757 C C . PHE A 1 96 ? 13.098 7.038 -4.940 1.00 53.59 96 PHE A C 1
ATOM 759 O O . PHE A 1 96 ? 13.683 7.887 -4.271 1.00 53.59 96 PHE A O 1
ATOM 766 N N . GLY A 1 97 ? 12.635 5.895 -4.428 1.00 46.16 97 GLY A N 1
ATOM 767 C CA . GLY A 1 97 ? 13.209 5.351 -3.198 1.00 46.16 97 GLY A CA 1
ATOM 768 C C . GLY A 1 97 ? 12.341 5.334 -1.948 1.00 46.16 97 GLY A C 1
ATOM 769 O O . GLY A 1 97 ? 12.860 5.611 -0.874 1.00 46.16 97 GLY A O 1
ATOM 770 N N . ILE A 1 98 ? 11.080 4.902 -2.025 1.00 45.00 98 ILE A N 1
ATOM 771 C CA . ILE A 1 98 ? 10.471 4.256 -0.854 1.00 45.00 98 ILE A CA 1
ATOM 772 C C . ILE A 1 98 ? 9.744 2.986 -1.306 1.00 45.00 98 ILE A C 1
ATOM 774 O O . ILE A 1 98 ? 8.615 3.030 -1.787 1.00 45.00 98 ILE A O 1
ATOM 778 N N . ALA A 1 99 ? 10.409 1.843 -1.125 1.00 48.78 99 ALA A N 1
ATOM 779 C CA . ALA A 1 99 ? 9.927 0.498 -1.454 1.00 48.78 99 ALA A CA 1
ATOM 780 C C . ALA A 1 99 ? 8.636 0.082 -0.710 1.00 48.78 99 ALA A C 1
ATOM 782 O O . ALA A 1 99 ? 8.1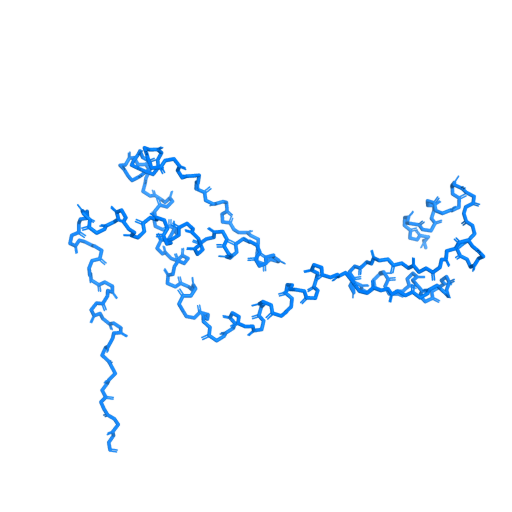08 -0.999 -0.939 1.00 48.78 99 ALA A O 1
ATOM 783 N N . THR A 1 100 ? 8.105 0.920 0.188 1.00 53.66 100 THR A N 1
ATOM 784 C CA . THR A 1 100 ? 6.951 0.575 1.029 1.00 53.66 100 THR A CA 1
ATOM 785 C C . THR A 1 100 ? 5.596 0.849 0.380 1.00 53.66 100 THR A C 1
ATOM 787 O O . THR A 1 100 ? 4.582 0.408 0.924 1.00 53.66 100 THR A O 1
ATOM 790 N N . ARG A 1 101 ? 5.536 1.543 -0.767 1.00 63.59 101 ARG A N 1
ATOM 791 C CA . ARG A 1 101 ? 4.266 1.866 -1.438 1.00 63.59 101 ARG A CA 1
ATOM 792 C C . ARG A 1 101 ? 4.303 1.540 -2.930 1.00 63.59 101 ARG A C 1
ATOM 794 O O . ARG A 1 101 ? 5.010 2.196 -3.691 1.00 63.59 101 ARG A O 1
ATOM 801 N N . TRP A 1 102 ? 3.453 0.600 -3.350 1.00 76.62 102 TRP A N 1
ATOM 802 C CA . TRP A 1 102 ? 3.216 0.217 -4.750 1.00 76.62 102 TRP A CA 1
ATOM 803 C C . TRP A 1 102 ? 2.930 1.414 -5.672 1.00 76.62 102 TRP A C 1
ATOM 805 O O . TRP A 1 102 ? 3.252 1.368 -6.854 1.00 76.62 102 TRP A O 1
ATOM 815 N N . SER A 1 103 ? 2.386 2.512 -5.130 1.00 73.88 103 SER A N 1
ATOM 816 C CA . SER A 1 103 ? 2.139 3.754 -5.868 1.00 73.88 103 SER A CA 1
ATOM 817 C C . SER A 1 103 ? 3.408 4.333 -6.496 1.00 73.88 103 SER A C 1
ATOM 819 O O . SER A 1 103 ? 3.342 4.938 -7.560 1.00 73.88 103 SER A O 1
ATOM 821 N N . ASN A 1 104 ? 4.566 4.143 -5.859 1.00 73.06 104 ASN A N 1
ATOM 822 C CA . ASN A 1 104 ? 5.841 4.626 -6.380 1.00 73.06 104 ASN A CA 1
ATOM 823 C C . ASN A 1 104 ? 6.333 3.750 -7.540 1.00 73.06 104 ASN A C 1
ATOM 825 O O . ASN A 1 104 ? 6.795 4.273 -8.553 1.00 73.06 104 ASN A O 1
ATOM 829 N N . THR A 1 105 ? 6.177 2.428 -7.421 1.00 77.69 105 THR A N 1
ATOM 830 C CA . THR A 1 105 ? 6.453 1.484 -8.512 1.00 77.69 105 THR A CA 1
ATOM 831 C C . THR A 1 105 ? 5.533 1.751 -9.701 1.00 77.69 105 THR A C 1
ATOM 833 O O . THR A 1 105 ? 6.006 1.859 -10.827 1.00 77.69 105 THR A O 1
ATOM 836 N N . PHE A 1 106 ? 4.240 1.968 -9.453 1.00 80.75 106 PHE A N 1
ATOM 837 C CA . PHE A 1 106 ? 3.281 2.351 -10.486 1.00 80.75 106 PHE A CA 1
ATOM 838 C C . PHE A 1 106 ? 3.674 3.661 -11.178 1.00 80.75 106 PHE A C 1
ATOM 840 O O . PHE A 1 106 ? 3.725 3.706 -12.401 1.00 80.75 106 PHE A O 1
ATOM 847 N N . ALA A 1 107 ? 4.023 4.706 -10.419 1.00 79.69 107 ALA A N 1
ATOM 848 C CA . ALA A 1 107 ? 4.465 5.979 -10.989 1.00 79.69 107 ALA A CA 1
ATOM 849 C C . ALA A 1 107 ? 5.737 5.836 -11.846 1.00 79.69 107 ALA A C 1
ATOM 851 O O . ALA A 1 107 ? 5.870 6.502 -12.872 1.00 79.69 107 ALA A O 1
ATOM 852 N N . MET A 1 108 ? 6.662 4.954 -11.455 1.00 81.94 108 MET A N 1
ATOM 853 C CA . MET A 1 108 ? 7.857 4.640 -12.242 1.00 81.94 108 MET A CA 1
ATOM 854 C C . MET A 1 108 ? 7.499 3.961 -13.570 1.00 81.94 108 MET A C 1
ATOM 856 O O . MET A 1 108 ? 8.029 4.355 -14.607 1.00 81.94 108 MET A O 1
ATOM 860 N N . ILE A 1 109 ? 6.609 2.965 -13.547 1.00 81.56 109 ILE A N 1
ATOM 861 C CA . ILE A 1 109 ? 6.159 2.261 -14.757 1.00 81.56 109 ILE A CA 1
ATOM 862 C C . ILE A 1 109 ? 5.374 3.207 -15.670 1.00 81.56 109 ILE A C 1
ATOM 864 O O . ILE A 1 109 ? 5.663 3.272 -16.861 1.00 81.56 109 ILE A O 1
ATOM 868 N N . ASP A 1 110 ? 4.429 3.980 -15.125 1.00 81.06 110 ASP A N 1
ATOM 869 C CA . ASP A 1 110 ? 3.654 4.969 -15.885 1.00 81.06 110 ASP A CA 1
ATOM 870 C C . ASP A 1 110 ? 4.585 5.966 -16.578 1.00 81.06 110 ASP A C 1
ATOM 872 O O . ASP A 1 110 ? 4.451 6.243 -17.773 1.00 81.06 110 ASP A O 1
ATOM 876 N N . LEU A 1 111 ? 5.602 6.443 -15.855 1.00 75.62 111 LEU A N 1
ATOM 877 C CA . LEU A 1 111 ? 6.598 7.314 -16.446 1.00 75.62 111 LEU A CA 1
ATOM 878 C C . LEU A 1 111 ? 7.402 6.617 -17.544 1.00 75.62 111 LEU A C 1
ATOM 880 O O . LEU A 1 111 ? 7.593 7.203 -18.610 1.00 75.62 111 LEU A O 1
ATOM 884 N N . TYR A 1 112 ? 7.870 5.393 -17.306 1.00 77.81 112 TYR A N 1
ATOM 885 C CA . TYR A 1 112 ? 8.562 4.620 -18.330 1.00 77.81 112 TYR A CA 1
ATOM 886 C C . TYR A 1 112 ? 7.704 4.508 -19.594 1.00 77.81 112 TYR A C 1
ATOM 888 O O . TYR A 1 112 ? 8.190 4.836 -20.669 1.00 77.81 112 TYR A O 1
ATOM 896 N N . CYS A 1 113 ? 6.412 4.190 -19.487 1.00 78.44 113 CYS A N 1
ATOM 897 C CA . CYS A 1 113 ? 5.508 4.129 -20.638 1.00 78.44 113 CYS A CA 1
ATOM 898 C C . CYS A 1 113 ? 5.344 5.483 -21.357 1.00 78.44 113 CYS A C 1
ATOM 900 O O . CYS A 1 113 ? 5.238 5.520 -22.587 1.00 78.44 113 CYS A O 1
ATOM 902 N N . ARG A 1 114 ? 5.340 6.607 -20.627 1.00 75.50 114 ARG A N 1
ATOM 903 C CA . ARG A 1 114 ? 5.286 7.961 -21.218 1.00 75.50 114 ARG A CA 1
ATOM 904 C C . ARG A 1 114 ? 6.579 8.341 -21.937 1.00 75.50 114 ARG A C 1
ATOM 906 O O . ARG A 1 114 ? 6.520 8.995 -22.979 1.00 75.50 114 ARG A O 1
ATOM 913 N N . ILE A 1 115 ? 7.724 7.962 -21.373 1.00 71.31 115 ILE A N 1
ATOM 914 C CA . ILE A 1 115 ? 9.053 8.267 -21.912 1.00 71.31 115 ILE A CA 1
ATOM 915 C C . ILE A 1 115 ? 9.407 7.322 -23.062 1.00 71.31 115 ILE A C 1
ATOM 917 O O . ILE A 1 115 ? 9.960 7.784 -24.051 1.00 71.31 115 ILE A O 1
ATOM 921 N N . TYR A 1 116 ? 9.070 6.035 -22.977 1.00 71.12 116 TYR A N 1
ATOM 922 C CA . TYR A 1 116 ? 9.379 5.023 -23.993 1.00 71.12 116 TYR A CA 1
ATOM 923 C C . TYR A 1 116 ? 8.844 5.433 -25.370 1.00 71.12 116 TYR A C 1
ATOM 925 O O . TYR A 1 116 ? 9.594 5.462 -26.340 1.00 71.12 116 TYR A O 1
ATOM 933 N N . LYS A 1 117 ? 7.605 5.946 -25.429 1.00 64.25 117 LYS A N 1
ATOM 934 C CA . LYS A 1 117 ? 7.011 6.534 -26.649 1.00 64.25 117 LYS A CA 1
ATOM 935 C C . LYS A 1 117 ? 7.805 7.707 -27.244 1.00 64.25 117 LYS A C 1
ATOM 937 O O . LYS A 1 117 ? 7.583 8.078 -28.392 1.00 64.25 117 LYS A O 1
ATOM 942 N N . LYS A 1 118 ? 8.666 8.347 -26.451 1.00 62.72 118 LYS A N 1
ATOM 943 C CA . LYS A 1 118 ? 9.481 9.514 -26.822 1.00 62.72 118 LYS A CA 1
ATOM 944 C C . LYS A 1 118 ? 10.964 9.162 -27.021 1.00 62.72 118 LYS A C 1
ATOM 946 O O . LYS A 1 118 ? 11.672 9.953 -27.640 1.00 62.72 118 LYS A O 1
ATOM 951 N N . LEU A 1 119 ? 11.426 8.017 -26.504 1.00 60.56 119 LEU A N 1
ATOM 952 C CA . LEU A 1 119 ? 12.804 7.526 -26.641 1.00 60.56 119 LEU A CA 1
ATOM 953 C C . LEU A 1 119 ? 13.077 6.866 -27.993 1.00 60.56 119 LEU A C 1
ATOM 955 O O . LEU A 1 119 ? 14.215 6.920 -28.437 1.00 60.56 119 LEU A O 1
ATOM 959 N N . ASP A 1 120 ? 12.049 6.382 -28.693 1.00 53.09 120 ASP A N 1
ATOM 960 C CA . ASP A 1 120 ? 12.113 5.779 -30.043 1.00 53.09 120 ASP A CA 1
ATOM 961 C C . ASP A 1 120 ? 12.668 6.718 -31.150 1.00 53.09 120 ASP A C 1
ATOM 963 O O . ASP A 1 120 ? 12.640 6.430 -32.340 1.00 53.09 120 ASP A O 1
ATOM 967 N N . ARG A 1 121 ? 13.155 7.907 -30.772 1.00 51.41 121 ARG A N 1
ATOM 968 C CA . ARG A 1 121 ? 13.762 8.910 -31.655 1.00 51.41 121 ARG A CA 1
ATOM 969 C C . ARG A 1 121 ? 15.186 9.305 -31.249 1.00 51.41 121 ARG A C 1
ATOM 97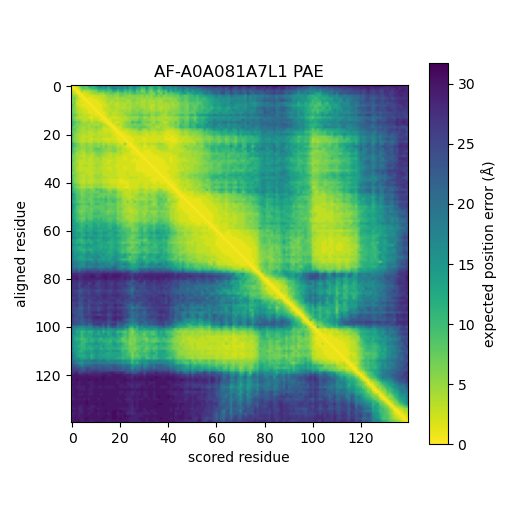1 O O . ARG A 1 121 ? 15.713 10.262 -31.819 1.00 51.41 121 ARG A O 1
ATOM 978 N N . VAL A 1 122 ? 15.784 8.681 -30.228 1.00 48.38 122 VAL A N 1
ATOM 979 C CA . VAL A 1 122 ? 17.047 9.155 -29.636 1.00 48.38 122 VAL A CA 1
ATOM 980 C C . VAL A 1 122 ? 17.961 8.001 -29.195 1.00 48.38 122 VAL A C 1
ATOM 982 O O . VAL A 1 122 ? 17.754 7.425 -28.133 1.00 48.38 122 VAL A O 1
ATOM 985 N N . ASP A 1 123 ? 19.023 7.823 -29.985 1.00 48.72 123 ASP A N 1
ATOM 986 C CA . ASP A 1 123 ? 20.292 7.108 -29.751 1.00 48.72 123 ASP A CA 1
ATOM 987 C C . ASP A 1 123 ? 20.323 5.567 -29.764 1.00 48.72 123 ASP A C 1
ATOM 989 O O . ASP A 1 123 ? 19.776 4.887 -28.896 1.00 48.72 123 ASP A O 1
ATOM 993 N N . ASP A 1 124 ? 21.142 5.054 -30.694 1.00 49.69 124 ASP A N 1
ATOM 994 C CA . ASP A 1 124 ? 21.641 3.674 -30.795 1.00 49.69 124 ASP A CA 1
ATOM 995 C C . ASP A 1 124 ? 22.380 3.201 -29.518 1.00 49.69 124 ASP A C 1
ATOM 997 O O . ASP A 1 124 ? 22.488 2.002 -29.267 1.00 49.69 124 ASP A O 1
ATOM 1001 N N . ASP A 1 125 ? 22.810 4.117 -28.641 1.00 47.72 125 ASP A N 1
ATOM 1002 C CA . ASP A 1 125 ? 23.504 3.812 -27.376 1.00 47.72 125 ASP A CA 1
ATOM 1003 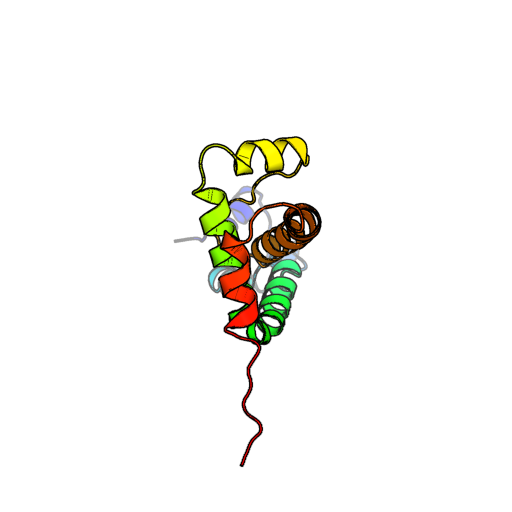C C . ASP A 1 125 ? 22.603 3.155 -26.300 1.00 47.72 125 ASP A C 1
ATOM 1005 O O . ASP A 1 125 ? 23.094 2.664 -25.277 1.00 47.72 125 ASP A O 1
ATOM 1009 N N . LEU A 1 126 ? 21.276 3.139 -26.491 1.00 48.03 126 LEU A N 1
ATOM 1010 C CA . LEU A 1 126 ? 20.310 2.437 -25.624 1.00 48.03 126 LEU A CA 1
ATOM 1011 C C . LEU A 1 126 ? 19.887 1.058 -26.168 1.00 48.03 126 LEU A C 1
ATOM 1013 O O . LEU A 1 126 ? 19.326 0.261 -25.408 1.00 48.03 126 LEU A O 1
ATOM 1017 N N . ILE A 1 127 ? 20.179 0.769 -27.442 1.00 46.62 127 ILE A N 1
ATOM 1018 C CA . ILE A 1 127 ? 19.739 -0.434 -28.174 1.00 46.62 127 ILE A CA 1
ATOM 1019 C C . ILE A 1 127 ? 20.499 -1.698 -27.732 1.00 46.62 127 ILE A C 1
ATOM 1021 O O . ILE A 1 127 ? 19.991 -2.815 -27.850 1.00 46.62 127 ILE A O 1
ATOM 1025 N N . ASP A 1 128 ? 21.665 -1.547 -27.104 1.00 46.62 128 ASP A N 1
ATOM 1026 C CA . ASP A 1 128 ? 22.490 -2.676 -26.642 1.00 46.62 128 ASP A CA 1
ATOM 1027 C C . ASP A 1 128 ? 21.835 -3.498 -25.502 1.00 46.62 128 ASP A C 1
ATOM 1029 O O . ASP A 1 128 ? 22.243 -4.618 -25.177 1.00 46.62 128 ASP A O 1
ATOM 1033 N N . TYR A 1 129 ? 20.765 -2.972 -24.892 1.00 46.09 129 TYR A N 1
ATOM 1034 C CA . TYR A 1 129 ? 20.035 -3.646 -23.817 1.00 46.09 129 TYR A CA 1
ATOM 1035 C C . TYR A 1 129 ? 18.889 -4.551 -24.301 1.00 46.09 129 TYR A C 1
ATOM 1037 O O . TYR A 1 129 ? 18.585 -5.559 -23.656 1.00 46.09 129 TYR A O 1
ATOM 1045 N N . GLU A 1 130 ? 18.264 -4.222 -25.432 1.00 45.06 130 GLU A N 1
ATOM 1046 C CA . GLU A 1 130 ? 17.117 -4.969 -25.967 1.00 45.06 130 GLU A CA 1
ATOM 1047 C C . GLU A 1 130 ? 17.566 -6.282 -26.636 1.00 45.06 130 GLU A C 1
ATOM 1049 O O . GLU A 1 130 ? 16.922 -7.319 -26.478 1.00 45.06 130 GLU A O 1
ATOM 1054 N N . ASN A 1 131 ? 18.753 -6.287 -27.255 1.00 41.91 131 ASN A N 1
ATOM 1055 C CA . ASN A 1 131 ? 19.267 -7.432 -28.016 1.00 41.91 131 ASN A CA 1
ATOM 1056 C C . ASN A 1 131 ? 19.987 -8.508 -27.183 1.00 41.91 131 ASN A C 1
ATOM 1058 O O . ASN A 1 131 ? 20.171 -9.625 -27.662 1.00 41.91 131 ASN A O 1
ATOM 1062 N N . THR A 1 132 ? 20.355 -8.227 -25.929 1.00 41.44 132 THR A N 1
ATOM 1063 C CA . THR A 1 132 ? 21.135 -9.181 -25.110 1.00 41.44 132 THR A CA 1
ATOM 1064 C C . THR A 1 132 ? 20.261 -10.084 -24.220 1.00 41.44 132 THR A C 1
ATOM 1066 O O . THR A 1 132 ? 20.759 -11.055 -23.660 1.00 41.44 132 THR A O 1
ATOM 1069 N N . THR A 1 133 ? 18.952 -9.819 -24.071 1.00 46.22 133 THR A N 1
ATOM 1070 C CA . THR A 1 133 ? 18.092 -10.584 -23.129 1.00 46.22 133 THR A CA 1
ATOM 1071 C C . THR A 1 133 ? 16.840 -11.238 -23.722 1.00 46.22 133 THR A C 1
ATOM 1073 O O . THR A 1 133 ? 16.057 -11.803 -22.965 1.00 46.22 133 THR A O 1
ATOM 1076 N N . LEU A 1 134 ? 16.666 -11.229 -25.049 1.00 44.66 134 LEU A N 1
ATOM 1077 C CA . LEU A 1 134 ? 15.585 -11.959 -25.736 1.00 44.66 134 LEU A CA 1
ATOM 1078 C C . LEU A 1 134 ? 16.025 -13.311 -26.330 1.00 44.66 134 LEU A C 1
ATOM 1080 O O . LEU A 1 134 ? 15.186 -14.058 -26.832 1.00 44.66 134 LEU A O 1
ATOM 1084 N N . TYR A 1 135 ? 17.314 -13.668 -26.258 1.00 41.06 135 TYR A N 1
ATOM 1085 C CA . TYR A 1 135 ? 17.781 -14.984 -26.699 1.00 41.06 135 TYR A CA 1
ATOM 1086 C C . TYR A 1 135 ? 17.553 -16.030 -25.601 1.00 41.06 135 TYR A C 1
ATOM 1088 O O . TYR A 1 135 ? 18.400 -16.251 -24.737 1.00 41.06 135 TYR A O 1
ATOM 1096 N N . HIS A 1 136 ? 16.397 -16.686 -25.643 1.00 49.69 136 HIS A N 1
ATOM 1097 C CA . HIS A 1 136 ? 16.214 -17.978 -24.991 1.00 49.69 136 HIS A CA 1
ATOM 1098 C C . HIS A 1 136 ? 16.661 -19.066 -25.978 1.00 49.69 136 HIS A C 1
ATOM 1100 O O . HIS A 1 136 ? 15.988 -19.253 -26.994 1.00 49.69 136 HIS A O 1
ATOM 1106 N N . PRO A 1 137 ? 17.786 -19.771 -25.748 1.00 44.91 137 PRO A N 1
ATOM 1107 C CA . PRO A 1 137 ? 18.104 -20.933 -26.566 1.00 44.91 137 PRO A CA 1
ATOM 1108 C C . PRO A 1 137 ? 16.991 -21.982 -26.390 1.00 44.91 137 PRO A C 1
ATOM 1110 O O . PRO A 1 137 ? 16.522 -22.175 -25.262 1.00 44.91 137 PRO A O 1
ATOM 1113 N N . PRO A 1 138 ? 16.534 -22.638 -27.473 1.00 40.97 138 PRO A N 1
ATOM 1114 C CA . PRO A 1 138 ? 15.511 -23.669 -27.364 1.00 40.97 138 PRO A CA 1
ATOM 1115 C C . PRO A 1 138 ? 16.025 -24.817 -26.480 1.00 40.97 138 PRO A C 1
ATOM 1117 O O . PRO A 1 138 ? 17.219 -25.133 -26.534 1.00 40.97 138 PRO A O 1
ATOM 1120 N N . PRO A 1 139 ? 15.159 -25.416 -25.643 1.00 50.72 139 PRO A N 1
ATOM 1121 C CA . PRO A 1 139 ? 15.568 -26.502 -24.763 1.00 50.72 139 PRO A CA 1
ATOM 1122 C C . PRO A 1 139 ? 16.011 -27.734 -25.576 1.00 50.72 139 PRO A C 1
ATOM 1124 O O . PRO A 1 139 ? 15.538 -27.903 -26.704 1.00 50.72 139 PRO A O 1
ATOM 1127 N N . PRO A 1 140 ? 16.925 -28.557 -25.023 1.00 58.53 140 PRO A N 1
ATOM 1128 C CA . PRO A 1 140 ? 17.433 -29.762 -25.676 1.00 58.53 140 PRO A CA 1
ATOM 1129 C C . PRO A 1 140 ? 16.354 -30.823 -25.917 1.00 58.53 140 PRO A C 1
ATOM 1131 O O . PRO A 1 140 ? 15.401 -30.905 -25.107 1.00 58.53 140 PRO A O 1
#

Solvent-accessible surface area (backbone atoms only — not comparable to full-atom values): 8644 Å² total; per-residue (Å²): 131,82,54,73,65,60,52,49,31,57,75,70,70,49,53,51,68,85,74,42,83,61,45,81,39,57,87,45,71,66,53,53,50,48,30,62,73,48,72,27,52,72,44,70,29,65,69,54,53,50,37,53,53,48,51,61,64,44,58,84,40,44,70,61,52,50,52,52,50,52,52,52,52,50,56,70,63,44,79,69,68,58,51,50,55,36,53,78,65,75,47,83,80,74,83,82,86,61,95,88,42,57,67,53,58,49,50,48,50,55,47,47,59,62,46,52,78,63,44,86,78,64,65,76,88,65,53,72,64,66,72,72,73,71,78,72,78,78,80,133

Radius of gyration: 23.36 Å; Cα contacts (8 Å, |Δi|>4): 80; chains: 1; bounding box: 42×49×61 Å

Secondary structure (DSSP, 8-state):
---HHHHHHHHTT--HHHH-S-EEE---HHHHHHHHHHT--EEEPHHHHHHHHHHHHHHTTHHHHHHHHHHHHHHHH-TTTHHHHHHHTT-PPP----TT-HHHHHHHHHHHHHHHHHHTTS-GGGGGGTTTSS--PPP-

Organism: NCBI:txid1317066